Protein 6D1T (pdb70)

Organism: Homo sapiens (NCBI:txid9606)

B-factor: mean 53.1, std 11.25, range [22.13, 103.31]

GO terms:
  GO:0010385 double-stranded methylated DNA binding (F, IDA)
  GO:0008270 zinc ion binding (F, IDA)
  GO:0008327 methyl-CpG binding (F, IDA)
  GO:0045322 unmethylated CpG binding (F, IDA)
  GO:0005634 nucleus (C, EXP)
  GO:0005694 chromosome (C, EXP)
  GO:0016363 nuclear matrix (C, EXP)
  GO:0016607 nuclear speck (C, EXP)
  GO:0005515 protein binding (F, IPI)
  GO:0003677 DNA binding (F, TAS)
  GO:0006366 transcription by RNA polymerase II (P, TAS)
  GO:0005654 nucleoplasm (C, TAS)
  GO:0005654 nucleoplasm (C, IDA)

Sequence (68 aa):
AEDDWLDCPALGPGWKRREVFRKSGATCGRSDTYYQSPTGDRIRSKVELTRYLGPACDLTLFDFKQGIL

Radius of gyration: 12.53 Å; Cα contacts (8 Å, |Δi|>4): 99; chains: 1; bounding box: 28×24×34 Å

Secondary structure (P-SEA, 3-state):
cccccccccccccbbbbbbbbcccccccbbbbbbbcccccccccaaaaaacccccccccccccccccc

CATH classification: 3.30.890.10

Structure (mmCIF, N/CA/C/O backbone):
data_6D1T
#
_entry.id   6D1T
#
_cell.length_a   28.574
_cell.length_b   74.193
_cell.length_c   138.872
_cell.angle_alpha   90.000
_cell.angle_beta   90.000
_cell.angle_gamma   90.000
#
_symmetry.space_group_name_H-M   'C 2 2 21'
#
loop_
_entity.id
_entity.type
_entity.pdbx_description
1 polymer 'Methyl-CpG-binding domain protein 1'
2 polymer "DNA (5'-D(*GP*CP*CP*AP*AP*(5CM)P*GP*TP*TP*GP*GP*C)-3')"
3 non-polymer 'UNKNOWN ATOM OR ION'
#
loop_
_atom_site.group_PDB
_atom_site.id
_atom_site.type_symbol
_atom_site.label_atom_id
_atom_site.label_alt_id
_atom_site.label_comp_id
_atom_site.label_asym_id
_atom_site.label_entity_id
_atom_site.label_seq_id
_atom_site.pdbx_PDB_ins_code
_atom_site.Cartn_x
_atom_site.Cartn_y
_atom_site.Cartn_z
_atom_site.occupancy
_atom_site.B_iso_or_equiv
_atom_site.auth_seq_id
_atom_site.auth_comp_id
_atom_site.auth_asym_id
_atom_site.auth_atom_id
_atom_site.pdbx_PDB_model_num
ATOM 1 N N . ALA A 1 4 ? 8.905 -18.613 22.877 1.00 90.98 2 ALA A N 1
ATOM 2 C CA . ALA A 1 4 ? 7.813 -19.268 23.695 1.00 88.86 2 ALA A CA 1
ATOM 3 C C . ALA A 1 4 ? 6.497 -18.504 23.512 1.00 83.11 2 ALA A C 1
ATOM 4 O O . ALA A 1 4 ? 6.432 -17.296 23.753 1.00 86.97 2 ALA A O 1
ATOM 6 N N . GLU A 1 5 ? 5.445 -19.208 23.103 1.00 77.43 3 GLU A N 1
ATOM 7 C CA . GLU A 1 5 ? 4.160 -18.558 22.850 1.00 69.03 3 GLU A CA 1
ATOM 8 C C . GLU A 1 5 ? 3.010 -19.357 23.496 1.00 68.16 3 GLU A C 1
ATOM 9 O O . GLU A 1 5 ? 1.936 -19.526 22.859 1.00 65.00 3 GLU A O 1
ATOM 15 N N A ASP A 1 6 ? 3.217 -19.804 24.746 0.50 68.05 4 ASP A N 1
ATOM 16 N N B ASP A 1 6 ? 3.209 -19.866 24.730 0.50 68.54 4 ASP A N 1
ATOM 17 C CA A ASP A 1 6 ? 2.216 -20.585 25.496 0.50 65.86 4 ASP A CA 1
ATOM 18 C CA B ASP A 1 6 ? 2.140 -20.618 25.443 0.50 66.42 4 ASP A CA 1
ATOM 19 C C A ASP A 1 6 ? 1.239 -19.612 26.182 0.50 61.11 4 ASP A C 1
ATOM 20 C C B ASP A 1 6 ? 1.219 -19.619 26.158 0.50 61.43 4 ASP A C 1
ATOM 21 O O A ASP A 1 6 ? 1.472 -18.394 26.197 0.50 58.91 4 ASP A O 1
ATOM 22 O O B ASP A 1 6 ? 1.477 -18.407 26.177 0.50 59.25 4 ASP A O 1
ATOM 27 N N . TRP A 1 7 ? 0.137 -20.140 26.719 1.00 59.19 5 TRP A N 1
ATOM 28 C CA . TRP A 1 7 ? -0.868 -19.313 27.431 1.00 54.97 5 TRP A CA 1
ATOM 29 C C . TRP A 1 7 ? -0.354 -18.956 28.834 1.00 52.04 5 TRP A C 1
ATOM 30 O O . TRP A 1 7 ? 0.121 -19.825 29.543 1.00 52.88 5 TRP A O 1
ATOM 41 N N . LEU A 1 8 ? -0.492 -17.685 29.217 1.00 47.15 6 LEU A N 1
ATOM 42 C CA . LEU A 1 8 ? -0.083 -17.187 30.520 1.00 46.47 6 LEU A CA 1
ATOM 43 C C . LEU A 1 8 ? -1.224 -16.437 31.185 1.00 43.41 6 LEU A C 1
ATOM 44 O O . LEU A 1 8 ? -1.934 -15.739 30.557 1.00 40.00 6 LEU A O 1
ATOM 49 N N . ASP A 1 9 ? -1.296 -16.526 32.495 1.00 43.94 7 ASP A N 1
ATOM 50 C CA . ASP A 1 9 ? -2.270 -15.757 33.231 1.00 42.77 7 ASP A CA 1
ATOM 51 C C . ASP A 1 9 ? -2.174 -14.272 32.845 1.00 42.04 7 ASP A C 1
ATOM 52 O O . ASP A 1 9 ? -1.081 -13.720 32.654 1.00 41.34 7 ASP A O 1
ATOM 57 N N . CYS A 1 10 ? -3.313 -13.626 32.819 1.00 41.25 8 CYS A N 1
ATOM 58 C CA . CYS A 1 10 ? -3.355 -12.208 32.644 1.00 42.50 8 CYS A CA 1
ATOM 59 C C . CYS A 1 10 ? -4.122 -11.576 33.819 1.00 44.02 8 CYS A C 1
ATOM 60 O O . CYS A 1 10 ? -5.330 -11.431 33.756 1.00 43.45 8 CYS A O 1
ATOM 63 N N . PRO A 1 11 ? -3.411 -11.207 34.897 1.00 47.63 9 PRO A N 1
ATOM 64 C CA . PRO A 1 11 ? -4.040 -10.638 36.129 1.00 50.40 9 PRO A CA 1
ATOM 65 C C . PRO A 1 11 ? -4.591 -9.207 35.962 1.00 52.66 9 PRO A C 1
ATOM 66 O O . PRO A 1 11 ? -5.543 -8.854 36.600 1.00 53.87 9 PRO A O 1
ATOM 70 N N . ALA A 1 12 ? -4.022 -8.398 35.093 1.00 54.63 10 ALA A N 1
ATOM 71 C CA . ALA A 1 12 ? -4.647 -7.106 34.741 1.00 55.90 10 ALA A CA 1
ATOM 72 C C . ALA A 1 12 ? -6.131 -7.290 34.404 1.00 54.63 10 ALA A C 1
ATOM 73 O O . ALA A 1 12 ? -6.923 -6.385 34.659 1.00 58.43 10 ALA A O 1
ATOM 75 N N . LEU A 1 13 ? -6.497 -8.427 33.815 1.00 51.32 11 LEU A N 1
ATOM 76 C CA . LEU A 1 13 ? -7.898 -8.691 33.421 1.00 50.83 11 LEU A CA 1
ATOM 77 C C . LEU A 1 13 ? -8.629 -9.469 34.503 1.00 52.98 11 LEU A C 1
ATOM 78 O O . LEU A 1 13 ? -9.821 -9.383 34.587 1.00 55.01 11 LEU A O 1
ATOM 83 N N . GLY A 1 14 ? -7.916 -10.287 35.256 1.00 54.49 12 GLY A N 1
ATOM 84 C CA . GLY A 1 14 ? -8.473 -10.879 36.448 1.00 55.57 12 GLY A CA 1
ATOM 85 C C . GLY A 1 14 ? -8.430 -12.395 36.415 1.00 52.79 12 GLY A C 1
ATOM 86 O O . GLY A 1 14 ? -8.187 -13.000 35.403 1.00 50.41 12 GLY A O 1
ATOM 87 N N . PRO A 1 15 ? -8.667 -13.001 37.563 1.00 53.13 13 PRO A N 1
ATOM 88 C CA . PRO A 1 15 ? -8.506 -14.445 37.715 1.00 52.10 13 PRO A CA 1
ATOM 89 C C . PRO A 1 15 ? -9.086 -15.221 36.528 1.00 48.75 13 PRO A C 1
ATOM 90 O O . PRO A 1 15 ? -10.198 -14.881 36.048 1.00 50.18 13 PRO A O 1
ATOM 94 N N . GLY A 1 16 ? -8.357 -16.229 36.061 1.00 45.78 14 GLY A N 1
ATOM 95 C CA . GLY A 1 16 ? -8.844 -17.161 35.002 1.00 44.73 14 GLY A CA 1
ATOM 96 C C . GLY A 1 16 ? -8.502 -16.709 33.571 1.00 41.99 14 GLY A C 1
ATOM 97 O O . GLY A 1 16 ? -8.422 -17.525 32.652 1.00 39.52 14 GLY A O 1
ATOM 98 N N . TRP A 1 17 ? -8.298 -15.412 33.369 1.00 42.42 15 TRP A N 1
ATOM 99 C CA . TRP A 1 17 ? -7.926 -14.897 32.053 1.00 43.60 15 TRP A CA 1
ATOM 100 C C . TRP A 1 17 ? -6.507 -15.332 31.672 1.00 44.64 15 TRP A C 1
ATOM 101 O O . TRP A 1 17 ? -5.578 -15.223 32.461 1.00 44.23 15 TRP A O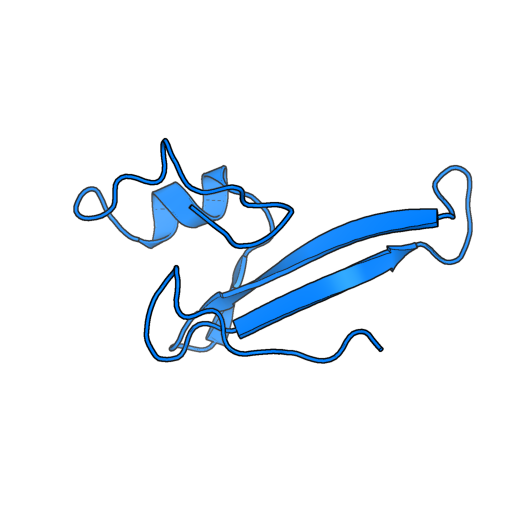 1
ATOM 112 N N . LYS A 1 18 ? -6.378 -15.725 30.407 1.00 46.18 16 LYS A N 1
ATOM 113 C CA . LYS A 1 18 ? -5.142 -16.192 29.822 1.00 45.98 16 LYS A CA 1
ATOM 114 C C . LYS A 1 18 ? -4.803 -15.316 28.606 1.00 44.40 16 LYS A C 1
ATOM 115 O O . LYS A 1 18 ? -5.659 -14.798 27.951 1.00 41.08 16 LYS A O 1
ATOM 120 N N . ARG A 1 19 ? -3.519 -15.164 28.340 1.00 44.75 17 ARG A N 1
ATOM 121 C CA . ARG A 1 19 ? -3.031 -14.378 27.219 1.00 44.05 17 ARG A CA 1
ATOM 122 C C . ARG A 1 19 ? -1.863 -15.120 26.576 1.00 44.05 17 ARG A C 1
ATOM 123 O O . ARG A 1 19 ? -1.184 -15.930 27.214 1.00 43.92 17 ARG A O 1
ATOM 131 N N . ARG A 1 20 ? -1.675 -14.813 25.309 1.00 44.31 18 ARG A N 1
ATOM 132 C CA . ARG A 1 20 ? -0.715 -15.451 24.425 1.00 45.90 18 ARG A CA 1
ATOM 133 C C . ARG A 1 20 ? -0.359 -14.489 23.293 1.00 42.52 18 ARG A C 1
ATOM 134 O O . ARG A 1 20 ? -1.261 -13.888 22.694 1.00 40.86 18 ARG A O 1
ATOM 142 N N . GLU A 1 21 ? 0.924 -14.359 23.019 1.00 43.35 19 GLU A N 1
ATOM 143 C CA . GLU A 1 21 ? 1.423 -13.549 21.938 1.00 44.76 19 GLU A CA 1
ATOM 144 C C . GLU A 1 21 ? 2.096 -14.474 20.915 1.00 46.18 19 GLU A C 1
ATOM 145 O O . GLU A 1 21 ? 2.904 -15.311 21.266 1.00 48.39 19 GLU A O 1
ATOM 151 N N .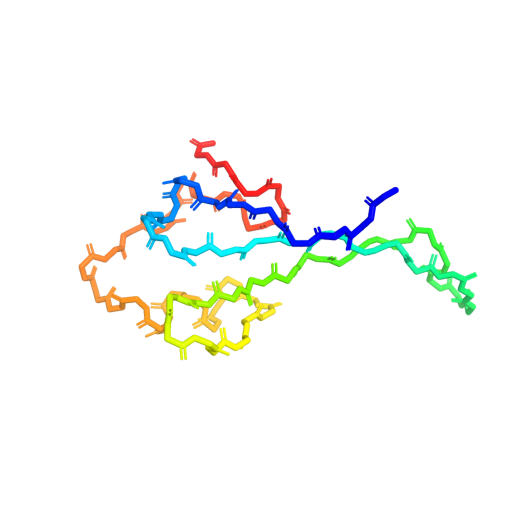 VAL A 1 22 ? 1.758 -14.320 19.647 1.00 45.20 20 VAL A N 1
ATOM 152 C CA . VAL A 1 22 ? 2.262 -15.212 18.630 1.00 45.43 20 VAL A CA 1
ATOM 153 C C . VAL A 1 22 ? 2.900 -14.390 17.509 1.00 45.29 20 VAL A C 1
ATOM 154 O O . VAL A 1 22 ? 2.332 -13.424 17.039 1.00 44.49 20 VAL A O 1
ATOM 158 N N . PHE A 1 23 ? 4.117 -14.774 17.133 1.00 47.96 21 PHE A N 1
ATOM 159 C CA . PHE A 1 23 ? 4.847 -14.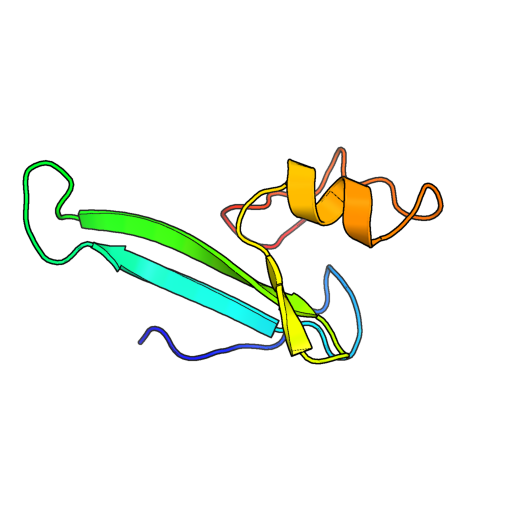142 16.048 1.00 48.76 21 PHE A CA 1
ATOM 160 C C . PHE A 1 23 ? 4.566 -14.902 14.759 1.00 47.33 21 PHE A C 1
ATOM 161 O O . PHE A 1 23 ? 4.689 -16.132 14.710 1.00 48.10 21 PHE A O 1
ATOM 169 N N . ARG A 1 24 ? 4.214 -14.115 13.741 1.00 45.89 22 ARG A N 1
ATOM 170 C CA . ARG A 1 24 ? 3.995 -14.572 12.375 1.00 45.57 22 ARG A CA 1
ATOM 171 C C . ARG A 1 24 ? 5.302 -15.114 11.828 1.00 49.82 22 ARG A C 1
ATOM 172 O O . ARG A 1 24 ? 6.371 -14.551 12.103 1.00 51.22 22 ARG A O 1
ATOM 180 N N . LYS A 1 25 ? 5.175 -16.221 11.090 1.00 53.39 23 LYS A N 1
ATOM 181 C CA . LYS A 1 25 ? 6.304 -17.076 10.693 1.00 58.21 23 LYS A CA 1
ATOM 182 C C . LYS A 1 25 ? 6.607 -16.898 9.197 1.00 60.93 23 LYS A C 1
ATOM 183 O O . LYS A 1 25 ? 7.726 -17.165 8.784 1.00 66.52 23 LYS A O 1
ATOM 187 N N . SER A 1 26 ? 5.637 -16.466 8.378 1.00 59.45 24 SER A N 1
ATOM 188 C CA . SER A 1 26 ? 5.846 -16.378 6.887 1.00 60.84 24 SER A CA 1
ATOM 189 C C . SER A 1 26 ? 4.900 -15.343 6.254 1.00 57.94 24 SER A C 1
ATOM 190 O O . SER A 1 26 ? 4.114 -14.693 6.945 1.00 55.25 24 SER A O 1
ATOM 193 N N . GLY A 1 27 ? 4.977 -15.215 4.927 1.00 58.40 25 GLY A N 1
ATOM 194 C CA . GLY A 1 27 ? 4.176 -1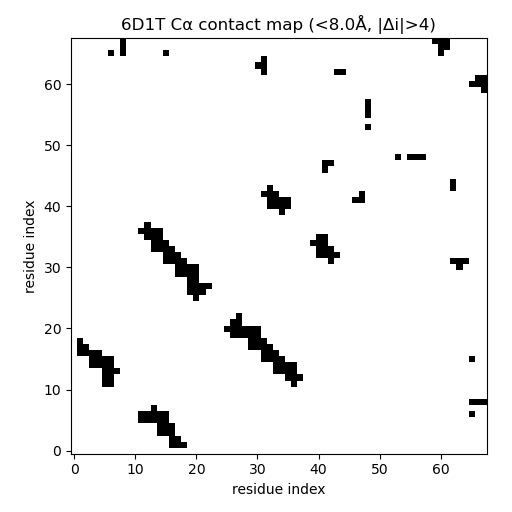4.269 4.188 1.00 55.91 25 GLY A CA 1
ATOM 195 C C . GLY A 1 27 ? 4.754 -12.870 4.280 1.00 55.22 25 GLY A C 1
ATOM 196 O O . GLY A 1 27 ? 5.808 -12.649 4.862 1.00 56.15 25 GLY A O 1
ATOM 197 N N . ALA A 1 28 ? 4.052 -11.915 3.698 1.00 54.90 26 ALA A N 1
ATOM 198 C CA . ALA A 1 28 ? 4.438 -10.487 3.773 1.00 54.27 26 ALA A CA 1
ATOM 199 C C . ALA A 1 28 ? 4.645 -10.038 5.228 1.00 51.69 26 ALA A C 1
ATOM 200 O O . ALA A 1 28 ? 5.501 -9.196 5.480 1.00 53.84 26 ALA A O 1
ATOM 202 N N . THR A 1 29 ? 3.869 -10.585 6.167 1.00 49.31 27 THR A N 1
ATOM 203 C CA . THR A 1 29 ? 3.772 -10.035 7.534 1.00 47.51 27 THR A CA 1
ATOM 204 C C . THR A 1 29 ? 4.589 -10.861 8.525 1.00 48.91 27 THR A C 1
ATOM 205 O O . THR A 1 29 ? 4.456 -10.701 9.733 1.00 49.10 27 THR A O 1
ATOM 209 N N . CYS A 1 30 ? 5.452 -11.720 8.025 1.00 52.99 28 CYS A N 1
ATOM 210 C CA . CYS A 1 30 ? 6.406 -12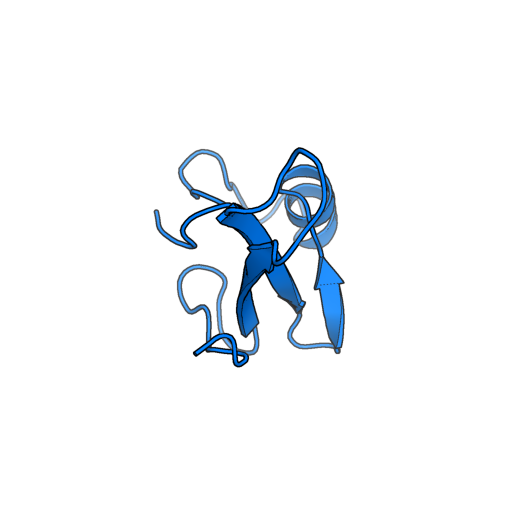.414 8.873 1.00 54.25 28 CYS A CA 1
ATO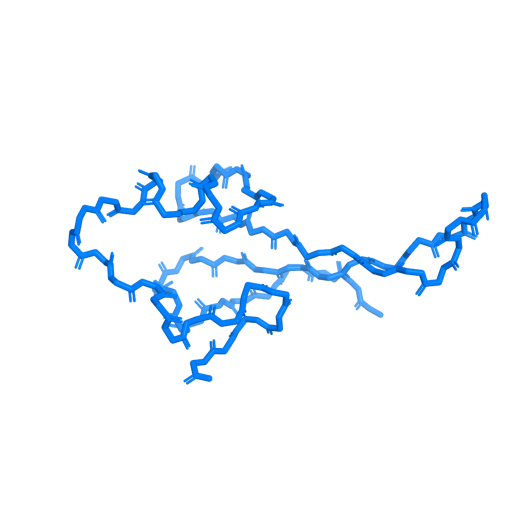M 211 C C . CYS A 1 30 ? 6.990 -11.435 9.907 1.00 52.44 28 CYS A C 1
ATOM 212 O O . CYS A 1 30 ? 7.376 -10.329 9.567 1.00 51.62 28 CYS A O 1
ATOM 215 N N . GLY A 1 31 ? 6.998 -11.822 11.185 1.00 52.75 29 GLY A N 1
ATOM 216 C CA . GLY A 1 31 ? 7.679 -11.045 12.238 1.00 53.63 29 GLY A CA 1
ATOM 217 C C . GLY A 1 31 ? 6.753 -10.077 12.964 1.00 51.70 29 GLY A C 1
ATOM 218 O O . GLY A 1 31 ? 7.073 -9.614 14.067 1.00 53.64 29 GLY A O 1
ATOM 219 N N . ARG A 1 32 ? 5.626 -9.732 12.350 1.00 50.19 30 ARG A N 1
ATOM 220 C CA . ARG A 1 32 ? 4.510 -9.091 13.073 1.00 47.66 30 ARG A CA 1
ATOM 221 C C . ARG A 1 32 ? 3.995 -10.086 14.124 1.00 44.24 30 ARG A C 1
ATOM 222 O O . ARG A 1 32 ? 4.086 -11.292 13.918 1.00 45.05 30 ARG A O 1
ATOM 230 N N . SER A 1 33 ? 3.517 -9.604 15.262 1.00 42.39 31 SER A N 1
ATOM 231 C CA . SER A 1 33 ? 2.900 -10.478 16.277 1.00 40.80 31 SER A CA 1
ATOM 232 C C . SER A 1 33 ? 1.402 -10.170 16.431 1.00 38.32 31 SER A C 1
ATOM 233 O O . SER A 1 33 ? 0.933 -9.121 16.056 1.00 34.83 31 SER A O 1
ATOM 236 N N . ASP A 1 34 ? 0.693 -11.127 17.039 1.00 38.25 32 ASP A N 1
ATOM 237 C CA . ASP A 1 34 ? -0.710 -10.983 17.390 1.00 37.39 32 ASP A CA 1
ATOM 238 C C . ASP A 1 34 ? -0.933 -11.472 18.830 1.00 37.27 32 ASP A C 1
ATOM 239 O O . ASP A 1 34 ? -0.369 -12.493 19.245 1.00 38.89 32 ASP A O 1
ATOM 244 N N . THR A 1 35 ? -1.767 -10.756 19.572 1.00 36.04 33 THR A N 1
ATOM 245 C CA . THR A 1 35 ? -2.045 -11.058 20.935 1.00 37.39 33 THR A CA 1
ATOM 246 C C . THR A 1 35 ? -3.448 -11.674 21.008 1.00 39.04 33 THR A C 1
ATOM 247 O O . THR A 1 35 ? -4.363 -11.131 20.401 1.00 38.61 33 THR A O 1
ATOM 251 N N . TYR A 1 36 ? -3.591 -12.787 21.739 1.00 39.63 34 TYR A N 1
ATOM 252 C CA . TYR A 1 36 ? -4.873 -13.505 21.931 1.00 40.53 34 TYR A CA 1
ATOM 253 C C . TYR A 1 36 ? -5.241 -13.568 23.432 1.00 41.42 34 TYR A C 1
ATOM 254 O O . TYR A 1 36 ? -4.363 -13.602 24.319 1.00 41.02 34 TYR A O 1
ATOM 263 N N . TYR A 1 37 ? -6.543 -13.552 23.739 1.00 40.19 35 TYR A N 1
ATOM 264 C CA . TYR A 1 37 ? -6.968 -13.776 25.105 1.00 38.67 35 TYR A CA 1
ATOM 265 C C . TYR A 1 37 ? -7.953 -14.944 25.155 1.00 40.43 35 TYR A C 1
ATOM 266 O O . TYR A 1 37 ? -8.601 -15.277 24.167 1.00 40.08 35 TYR A O 1
ATOM 275 N N . GLN A 1 38 ? -8.015 -15.554 26.350 1.00 41.63 36 GLN A N 1
ATOM 276 C CA . GLN A 1 38 ? -8.943 -16.574 26.672 1.00 42.57 36 GLN A CA 1
ATOM 277 C C . GLN A 1 38 ? -9.543 -16.266 28.057 1.00 41.75 36 GLN A C 1
ATOM 278 O O . GLN A 1 38 ? -8.832 -16.056 29.081 1.00 39.12 36 GLN A O 1
ATOM 284 N N . SER A 1 39 ? -10.870 -16.268 28.054 1.00 39.84 37 SER A N 1
ATOM 285 C CA . SER A 1 39 ? -11.645 -15.915 29.156 1.00 41.65 37 SER A CA 1
ATOM 286 C C . SER A 1 39 ? -11.661 -17.058 30.188 1.00 43.42 37 SER A C 1
ATOM 287 O O . SER A 1 39 ? -11.363 -18.230 29.876 1.00 44.18 37 SER A O 1
ATOM 290 N N . PRO A 1 40 ? -12.070 -16.738 31.408 1.00 45.24 38 PRO A N 1
ATOM 291 C CA . PRO A 1 40 ? -12.146 -17.770 32.441 1.00 47.75 38 PRO A CA 1
ATOM 292 C C . PRO A 1 40 ? -13.038 -18.944 32.002 1.00 49.49 38 PRO A C 1
ATOM 293 O O . PRO A 1 40 ? -12.745 -20.091 32.335 1.00 50.37 38 PRO A O 1
ATOM 297 N N . THR A 1 41 ? -14.077 -18.651 31.212 1.00 51.09 39 THR A N 1
ATOM 298 C CA . THR A 1 41 ? -15.033 -19.669 30.707 1.00 53.26 39 THR A CA 1
ATOM 299 C C . THR A 1 41 ? -14.573 -20.298 29.359 1.00 52.48 39 THR A C 1
ATOM 300 O O . THR A 1 41 ? -15.307 -21.114 28.806 1.00 54.42 39 THR A O 1
ATOM 304 N N . GLY A 1 42 ? -13.401 -19.928 28.796 1.00 51.00 40 GLY A N 1
ATOM 305 C CA . GLY A 1 42 ? -12.862 -20.594 27.543 1.00 50.45 40 GLY A CA 1
ATOM 306 C C . GLY A 1 42 ? -13.100 -19.816 26.239 1.00 50.22 40 GLY A C 1
ATOM 307 O O . GLY A 1 42 ? -12.697 -20.273 25.165 1.00 50.08 40 GLY A O 1
ATOM 308 N N . ASP A 1 43 ? -13.703 -18.631 26.296 1.00 50.35 41 ASP A N 1
ATOM 309 C CA . ASP A 1 43 ? -13.971 -17.840 25.059 1.00 50.19 41 ASP A CA 1
ATOM 310 C C . ASP A 1 43 ? -12.690 -17.117 24.575 1.00 48.97 41 ASP A C 1
ATOM 311 O O . ASP A 1 43 ? -11.924 -16.529 25.355 1.00 44.40 41 ASP A O 1
ATOM 316 N N . ARG A 1 44 ? -12.500 -17.172 23.248 1.00 50.45 42 ARG A N 1
ATOM 317 C CA . ARG A 1 44 ? -11.327 -16.671 22.548 1.00 49.54 42 ARG A CA 1
ATOM 318 C C . ARG A 1 44 ? -11.590 -15.224 22.110 1.00 47.79 42 ARG A C 1
ATOM 319 O O . ARG A 1 44 ? -12.617 -14.907 21.503 1.00 48.52 42 ARG A O 1
ATO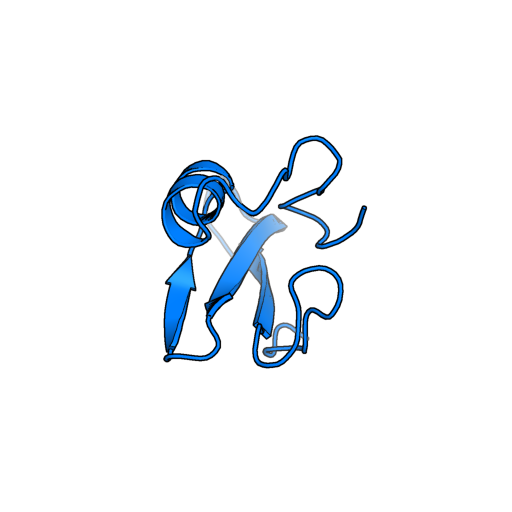M 323 N N . ILE A 1 45 ? -10.657 -14.349 22.397 1.00 43.81 43 ILE A N 1
ATOM 324 C CA . ILE A 1 45 ? -10.851 -12.970 22.090 1.00 44.00 43 ILE A CA 1
ATOM 325 C C . ILE A 1 45 ? -9.609 -12.486 21.362 1.00 42.01 43 ILE A C 1
ATOM 326 O O . ILE A 1 45 ? -8.503 -12.825 21.789 1.00 42.45 43 ILE A O 1
ATOM 331 N N . ARG A 1 46 ? -9.777 -11.730 20.269 1.00 40.90 44 ARG A N 1
ATOM 332 C CA . ARG A 1 46 ? -8.586 -11.273 19.514 1.00 39.83 44 ARG A CA 1
ATOM 333 C C . ARG A 1 46 ? -8.641 -9.771 19.213 1.00 39.98 44 ARG A C 1
ATOM 334 O O . ARG A 1 46 ? -7.858 -9.304 18.364 1.00 38.97 44 ARG A O 1
ATOM 342 N N . SER A 1 47 ? -9.468 -9.004 19.924 1.00 39.68 45 SER A N 1
ATOM 343 C CA . SER A 1 47 ? -9.456 -7.538 19.706 1.00 41.34 45 SER A CA 1
ATOM 344 C C . SER A 1 47 ? -10.069 -6.810 20.902 1.00 42.56 45 SER A C 1
ATOM 3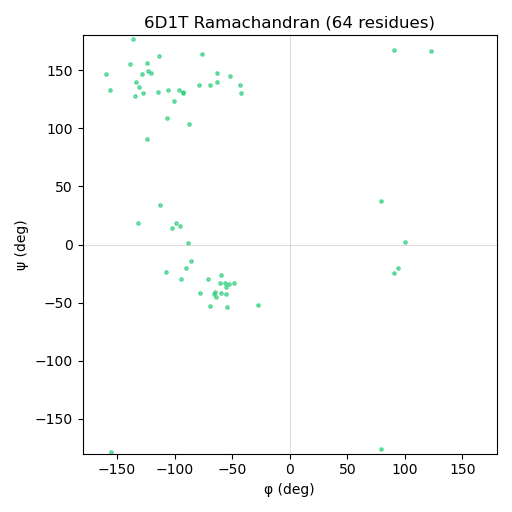45 O O . SER A 1 47 ? -10.945 -7.305 21.531 1.00 44.97 45 SER A O 1
ATOM 348 N N . LYS A 1 48 ? -9.559 -5.627 21.176 1.00 45.15 46 LYS A N 1
ATOM 349 C CA . LYS A 1 48 ? -9.966 -4.802 22.338 1.00 48.48 46 LYS A CA 1
ATOM 350 C C . LYS A 1 48 ? -11.459 -4.509 22.235 1.00 50.63 46 LYS A C 1
ATOM 351 O O . LYS A 1 48 ? -12.099 -4.299 23.238 1.00 53.11 46 LYS A O 1
ATOM 357 N N . VAL A 1 49 ? -11.990 -4.511 21.001 1.00 52.76 47 VAL A N 1
ATOM 358 C CA . VAL A 1 49 ? -13.431 -4.352 20.732 1.00 54.44 47 VAL A CA 1
ATOM 359 C C . VAL A 1 49 ? -14.173 -5.598 21.208 1.00 54.03 47 VAL A C 1
ATOM 360 O O . VAL A 1 49 ? -15.139 -5.462 21.917 1.00 57.56 47 VAL A O 1
ATOM 364 N N . GLU A 1 50 ? -13.753 -6.798 20.782 1.00 52.35 48 GLU A N 1
ATOM 365 C CA . GLU A 1 50 ? -14.385 -8.057 21.289 1.00 52.26 48 GLU A CA 1
ATOM 366 C C . GLU A 1 50 ? -14.307 -8.069 22.841 1.00 52.18 48 GLU A C 1
ATOM 367 O O . GLU A 1 50 ? -15.238 -8.494 23.517 1.00 54.62 48 GLU A O 1
ATOM 373 N N . LEU A 1 51 ? -13.211 -7.566 23.406 1.00 49.15 49 LEU A N 1
ATOM 374 C CA . LEU A 1 51 ? -12.969 -7.684 24.841 1.00 49.95 49 LEU A CA 1
ATOM 375 C C . LEU A 1 51 ? -13.810 -6.668 25.638 1.00 52.12 49 LEU A C 1
ATOM 376 O O . LEU A 1 51 ? -14.320 -7.020 26.713 1.00 52.46 49 LEU A O 1
ATOM 381 N N . THR A 1 52 ? -13.910 -5.429 25.157 1.00 52.73 50 THR A N 1
ATOM 382 C CA . THR A 1 52 ? -14.782 -4.401 25.760 1.00 58.15 50 THR A CA 1
ATOM 383 C C . THR A 1 52 ? -16.246 -4.886 25.748 1.00 60.30 50 THR A C 1
ATOM 384 O O . THR A 1 52 ? -16.979 -4.673 26.725 1.00 60.24 50 THR A O 1
ATOM 388 N N . ARG A 1 53 ? -16.666 -5.508 24.640 1.00 59.82 51 ARG A N 1
ATOM 389 C CA . ARG A 1 53 ? -18.044 -6.056 24.510 1.00 63.39 51 ARG A CA 1
ATOM 390 C C . ARG A 1 53 ? -18.220 -7.195 25.524 1.00 62.83 51 ARG A C 1
ATOM 391 O O . ARG A 1 53 ? -19.262 -7.306 26.161 1.00 66.02 51 ARG A O 1
ATOM 404 N N . TYR A 1 54 ? -17.201 -8.028 25.677 1.00 58.46 52 TYR A N 1
ATOM 405 C CA . TYR A 1 54 ? -17.316 -9.216 26.531 1.00 59.05 52 TYR A CA 1
ATOM 406 C C . TYR A 1 54 ? -17.506 -8.861 28.010 1.00 61.65 52 TYR A C 1
ATOM 407 O O . TYR A 1 54 ? -18.290 -9.495 28.684 1.00 63.72 52 TYR A O 1
ATOM 416 N N . LEU A 1 55 ? -16.771 -7.888 28.521 1.00 63.47 53 LEU A N 1
ATOM 417 C CA . LEU A 1 55 ? -16.625 -7.764 29.991 1.00 67.04 53 LEU A CA 1
ATOM 418 C C . LEU A 1 55 ? -17.778 -6.952 30.623 1.00 72.14 53 LEU A C 1
ATOM 419 O O . LEU A 1 55 ? -17.962 -6.978 31.840 1.00 71.01 53 LEU A O 1
ATOM 424 N N . GLY A 1 56 ? -18.545 -6.243 29.814 1.00 77.48 54 GLY A N 1
ATOM 425 C CA . GLY A 1 56 ? -19.671 -5.455 30.328 1.00 85.69 54 GLY A CA 1
ATOM 426 C C . GLY A 1 56 ? -19.240 -4.042 30.683 1.00 88.66 54 GLY A C 1
ATOM 427 O O . GLY A 1 56 ? -18.036 -3.742 30.741 1.00 85.73 54 GLY A O 1
ATOM 428 N N . PRO A 1 57 ? -20.210 -3.162 30.920 1.00 93.22 55 PRO A N 1
ATOM 429 C CA . PRO A 1 57 ? -19.900 -1.762 31.206 1.00 96.47 55 PRO A CA 1
ATOM 430 C C . PRO A 1 57 ? -19.044 -1.671 32.472 1.00 95.44 55 PRO A C 1
ATOM 431 O O . PRO A 1 57 ? -18.172 -0.819 32.559 1.00 96.95 55 PRO A O 1
ATOM 435 N N . ALA A 1 58 ? -19.289 -2.583 33.411 1.00 94.76 56 ALA A N 1
ATOM 436 C CA . ALA A 1 58 ? -18.448 -2.757 34.596 1.00 94.20 56 ALA A CA 1
ATOM 437 C C . ALA A 1 58 ? -17.006 -2.320 34.303 1.00 91.07 56 ALA A C 1
ATOM 438 O O . ALA A 1 58 ? -16.461 -1.502 35.037 1.00 92.86 56 ALA A O 1
ATOM 440 N N . CYS A 1 59 ? -16.407 -2.840 33.226 1.00 86.17 57 CYS A N 1
ATOM 441 C CA . CYS A 1 59 ? -14.970 -2.646 32.998 1.00 83.98 57 CYS A CA 1
ATOM 442 C C . CYS A 1 59 ? -14.706 -1.469 32.045 1.00 82.08 57 CYS A C 1
ATOM 443 O O . CYS A 1 59 ? -15.332 -1.322 31.003 1.00 80.98 57 CYS A O 1
ATOM 446 N N . ASP A 1 60 ? -13.758 -0.633 32.469 1.00 80.66 58 ASP A N 1
ATOM 447 C CA . ASP A 1 60 ? -13.218 0.463 31.686 1.00 79.91 58 ASP A CA 1
ATOM 448 C C . ASP A 1 60 ? -11.808 0.076 31.231 1.00 74.28 58 ASP A C 1
ATOM 449 O O . ASP A 1 60 ? -10.881 0.043 32.028 1.00 73.30 58 ASP A O 1
ATOM 454 N N . LEU A 1 61 ? -11.658 -0.196 29.949 1.00 70.75 59 LEU A N 1
ATOM 455 C CA . LEU A 1 61 ? -10.370 -0.621 29.415 1.00 67.12 59 LEU A CA 1
ATOM 456 C C . LEU A 1 61 ? -9.623 0.563 28.774 1.00 67.76 59 LEU A C 1
ATOM 457 O O . LEU A 1 61 ? -8.706 0.355 28.006 1.00 64.03 59 LEU A O 1
ATOM 462 N N . THR A 1 62 ? -9.987 1.800 29.091 1.00 72.67 60 THR A N 1
ATOM 463 C CA . THR A 1 62 ? -9.362 2.928 28.423 1.00 75.59 60 THR A CA 1
ATOM 464 C C . THR A 1 62 ? -7.845 2.829 28.607 1.00 74.28 60 THR A C 1
ATOM 465 O O . THR A 1 62 ? -7.095 3.011 27.647 1.00 72.85 60 THR A O 1
ATOM 469 N N . LEU A 1 63 ? -7.413 2.486 29.823 1.00 74.05 61 LEU A N 1
ATOM 470 C CA . LEU A 1 63 ? -5.985 2.461 30.156 1.00 74.34 61 LEU A CA 1
ATOM 471 C C . LEU A 1 63 ? -5.395 1.043 29.992 1.00 69.74 61 LEU A C 1
ATOM 472 O O . LEU A 1 63 ? -4.301 0.811 30.481 1.00 70.65 61 LEU A O 1
ATOM 474 N N . PHE A 1 64 ? -6.072 0.110 29.289 1.00 66.56 62 PHE A N 1
ATOM 475 C CA . PHE A 1 64 ? -5.542 -1.286 29.089 1.00 62.40 62 PHE A CA 1
ATOM 476 C C . PHE A 1 64 ? -4.927 -1.423 27.696 1.00 61.48 62 PHE A C 1
ATOM 477 O O . PHE A 1 64 ? -5.601 -1.186 26.688 1.00 61.26 62 PHE A O 1
ATOM 485 N N . ASP A 1 65 ? -3.659 -1.828 27.659 1.00 62.38 63 ASP A N 1
ATOM 486 C CA . ASP A 1 65 ? -2.924 -2.060 26.396 1.00 62.98 63 ASP A CA 1
ATOM 487 C C . ASP A 1 65 ? -3.193 -3.496 25.970 1.00 57.15 63 ASP A C 1
ATOM 488 O O . ASP A 1 65 ? -2.626 -4.412 26.550 1.00 55.78 63 ASP A O 1
ATOM 493 N N . PHE A 1 66 ? -4.059 -3.672 24.979 1.00 54.21 64 PHE A N 1
ATOM 494 C CA . PHE A 1 66 ? -4.494 -5.013 24.553 1.00 50.04 64 PHE A CA 1
ATOM 495 C C . PHE A 1 66 ? -3.297 -5.791 24.005 1.00 48.63 64 PHE A C 1
ATOM 496 O O . PHE A 1 66 ? -3.103 -6.967 24.318 1.00 45.89 64 PHE A O 1
ATOM 504 N N . LYS A 1 67 ? -2.508 -5.133 23.169 1.00 49.62 65 LYS A N 1
ATOM 505 C CA . LYS A 1 67 ? -1.359 -5.798 22.597 1.00 51.10 65 LYS A CA 1
ATOM 506 C C . LYS A 1 67 ? -0.495 -6.363 23.730 1.00 49.06 65 LYS A C 1
ATOM 507 O O . LYS A 1 67 ? -0.236 -7.542 23.737 1.00 48.98 65 LYS A O 1
ATOM 513 N N . GLN A 1 68 ? -0.106 -5.538 24.701 1.00 51.84 66 GLN A N 1
ATOM 514 C CA . GLN A 1 68 ? 0.959 -5.946 25.710 1.00 55.07 66 GLN A CA 1
ATOM 515 C C . GLN A 1 68 ? 0.331 -6.621 26.946 1.00 53.55 66 GLN A C 1
ATOM 516 O O . GLN A 1 68 ? 1.033 -7.345 27.673 1.00 53.65 66 GLN A O 1
ATOM 518 N N . GLY A 1 69 ? -0.968 -6.408 27.201 1.00 52.07 67 GLY A N 1
ATOM 519 C CA . GLY A 1 69 ? -1.630 -7.001 28.414 1.00 52.61 67 GLY A CA 1
ATOM 520 C C . GLY A 1 69 ? -1.365 -6.236 29.718 1.00 55.40 67 GLY A C 1
ATOM 521 O O . GLY A 1 69 ? -1.274 -6.866 30.794 1.00 59.06 67 GLY A O 1
ATOM 522 N N . ILE A 1 70 ? -1.299 -4.894 29.684 1.00 58.85 68 ILE A N 1
ATOM 523 C CA . ILE A 1 70 ? -0.915 -4.082 30.908 1.00 63.90 68 ILE A CA 1
ATOM 524 C C . ILE A 1 70 ? -1.845 -2.864 31.069 1.00 65.96 68 ILE A C 1
ATOM 525 O O . ILE A 1 70 ? -2.692 -2.613 30.239 1.00 65.61 68 ILE A O 1
ATOM 530 N N . LEU A 1 71 ? -1.653 -2.095 32.145 1.00 71.36 69 LEU A N 1
ATOM 531 C CA . LEU A 1 71 ? -2.461 -0.883 32.404 1.00 74.69 69 LEU A CA 1
ATOM 532 C C . LEU A 1 71 ? -1.612 0.412 32.290 1.00 76.75 69 LEU A C 1
ATOM 533 O O . LEU A 1 71 ? -1.878 1.398 32.956 1.00 81.62 69 LEU A O 1
ATOM 538 N N . CYS A 1 72 ? -0.625 0.437 31.399 1.00 77.13 70 CYS A N 1
#

Solvent-accessible surface area: 4834 Å² total

Foldseek 3Di:
DFDWDDQPLVHPQKTKTKAAACDDPRGGDIFMWMAHSVGDIDGDPVSVCVPPPPVDDCVVADRRVRHD

InterPro domains:
  IPR001739 Methyl-CpG DNA binding [PF01429] (2-70)
  IPR001739 Methyl-CpG DNA binding [PS50982] (1-69)
  IPR001739 Methyl-CpG DNA binding [SM00391] (3-76)
  IPR002857 Zinc finger, CXXC-type [PF02008] (169-215)
  IPR002857 Zinc finger, CXXC-type [PF02008] (219-262)
  IPR002857 Zinc finger, CXXC-type [PF02008] (331-377)
  IPR002857 Zinc finger, CXXC-type [PS51058] (169-216)
  IPR002857 Zinc finger, CXXC-type [PS51058] (217-263)
  IPR002857 Zinc finger, CXXC-type [PS51058] (330-378)
  IPR016177 DNA-binding domain superfamily [SSF54171] (2-103)

Nearest PDB structures (foldseek):
  6d1t-assembly1_A  TM=1.015E+00  e=3.323E-14  Homo sapiens
  7mwk-assembly2_B  TM=9.597E-01  e=1.698E-08  Homo sapiens
  6c1t-assembly1_A  TM=9.624E-01  e=2.336E-08  Homo sapiens
  7mwm-assembly2_B  TM=9.496E-01  e=3.891E-08  Homo sapiens
  6cc8-assembly1_A  TM=9.344E-01  e=5.353E-08  Homo sapiens